Protein AF-A0A6C0E819-F1 (afdb_monomer_lite)

Organism: NCBI:txid1070528

Radius of gyration: 24.2 Å; chains: 1; bounding box: 64×30×82 Å

pLDDT: mean 73.9, std 19.63, range [30.3, 94.25]

Sequence (134 aa):
MNSNSVQNKKIIHLKNDYSVDVESEIPPALRANNPTTSIPEPPVNGGLFSGPPATGPWGAIPVYPTTTNMIHNNLRSANPPPGAVFHYPGGQNRMGNNYIPQPGIYWLNDGSINADGKYNIKMTDYNHEVGDKH

Secondary structure (DSSP, 8-state):
---------------SPEESSPP-SS-GGGB-SSTT-BPPPPPGGGGS--SSPP-STTSPPP----HHIIIIIGGGGG-PPTTGGG--TT-S--TTT-----TT-EE----SS--TTS----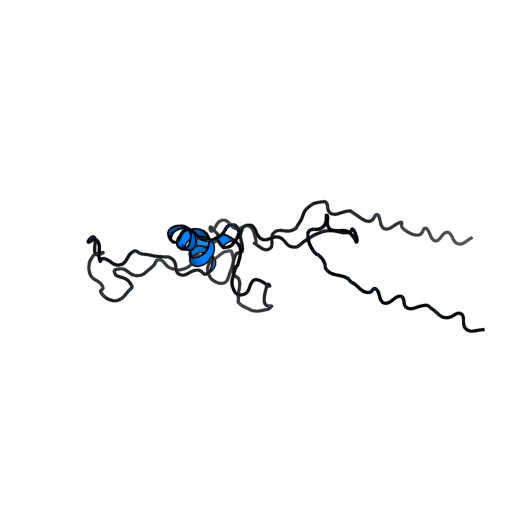------------

Foldseek 3Di:
DDDPPPPPPPPPQPPDFAFPFDDDPDDLQQDDLDRDDGDDWQQAQNPPDNDHHDPDPPTDDTGRPAQLCVLQPVVVVVVDPPPRSQDGVVPDPDPDSGDHGRPPDTHDRGPDPCPVPPDPDDDDDPPPPPDPDD

Structure (mmCIF, N/CA/C/O backbone):
data_AF-A0A6C0E819-F1
#
_entry.id   AF-A0A6C0E819-F1
#
loop_
_atom_site.group_PDB
_atom_site.id
_atom_site.type_symbol
_atom_site.label_atom_id
_atom_site.label_alt_id
_atom_site.label_comp_id
_atom_site.label_asym_id
_atom_site.label_entity_id
_atom_site.label_seq_id
_atom_site.pdbx_PDB_ins_code
_atom_site.Cartn_x
_atom_site.Cartn_y
_atom_site.Cartn_z
_atom_site.occupancy
_atom_site.B_iso_or_equiv
_atom_site.auth_seq_id
_atom_site.auth_comp_id
_atom_site.auth_asym_id
_atom_site.auth_atom_id
_atom_site.pdbx_PDB_model_num
ATOM 1 N N . MET A 1 1 ? 45.933 10.124 -42.168 1.00 35.09 1 MET A N 1
ATOM 2 C CA . MET A 1 1 ? 45.714 8.822 -41.501 1.00 35.09 1 MET A CA 1
ATOM 3 C C . MET A 1 1 ? 44.756 9.075 -40.353 1.00 35.09 1 MET A C 1
ATOM 5 O O . MET A 1 1 ? 45.143 9.725 -39.394 1.00 35.09 1 MET A O 1
ATOM 9 N N . ASN A 1 2 ? 43.483 8.731 -40.543 1.00 33.94 2 ASN A N 1
ATOM 10 C CA . ASN A 1 2 ? 42.390 9.100 -39.648 1.00 33.94 2 ASN A CA 1
ATOM 11 C C . ASN A 1 2 ? 41.929 7.839 -38.908 1.00 33.94 2 ASN A C 1
ATOM 13 O O . ASN A 1 2 ? 41.313 6.968 -39.517 1.00 33.94 2 ASN A O 1
ATOM 17 N N . SER A 1 3 ? 42.279 7.718 -37.630 1.00 34.94 3 SER A N 1
ATOM 18 C CA . SER A 1 3 ? 41.908 6.575 -36.793 1.00 34.94 3 SER A CA 1
ATOM 19 C C . SER A 1 3 ? 40.749 6.978 -35.886 1.00 34.94 3 SER A C 1
ATOM 21 O O . SER A 1 3 ? 40.935 7.223 -34.697 1.00 34.94 3 SER A O 1
ATOM 23 N N . ASN A 1 4 ? 39.543 7.065 -36.449 1.00 37.50 4 ASN A N 1
ATOM 24 C CA . ASN A 1 4 ? 38.322 7.156 -35.652 1.00 37.50 4 ASN A CA 1
ATOM 25 C C . ASN A 1 4 ? 38.077 5.789 -35.003 1.00 37.50 4 ASN A C 1
ATOM 27 O O . ASN A 1 4 ? 37.482 4.902 -35.614 1.00 37.50 4 ASN A O 1
ATOM 31 N N . SER A 1 5 ? 38.560 5.600 -33.770 1.00 34.97 5 SER A N 1
ATOM 32 C CA . SER A 1 5 ? 38.167 4.442 -32.971 1.00 34.97 5 SER A CA 1
ATOM 33 C C . SER A 1 5 ? 36.689 4.610 -32.632 1.00 34.97 5 SER A C 1
ATOM 35 O O . SER A 1 5 ? 36.325 5.428 -31.782 1.00 34.97 5 SER A O 1
ATOM 37 N N . VAL A 1 6 ? 35.831 3.860 -33.318 1.00 44.47 6 VAL A N 1
ATOM 38 C CA . VAL A 1 6 ? 34.449 3.649 -32.897 1.00 44.47 6 VAL A CA 1
ATOM 39 C C . VAL A 1 6 ? 34.533 3.063 -31.492 1.00 44.47 6 VAL A C 1
ATOM 41 O O . VAL A 1 6 ? 34.933 1.915 -31.306 1.00 44.47 6 VAL A O 1
ATOM 44 N N . GLN A 1 7 ? 34.253 3.895 -30.489 1.00 39.09 7 GLN A N 1
ATOM 45 C CA . GLN A 1 7 ? 34.079 3.455 -29.115 1.00 39.09 7 GLN A CA 1
ATO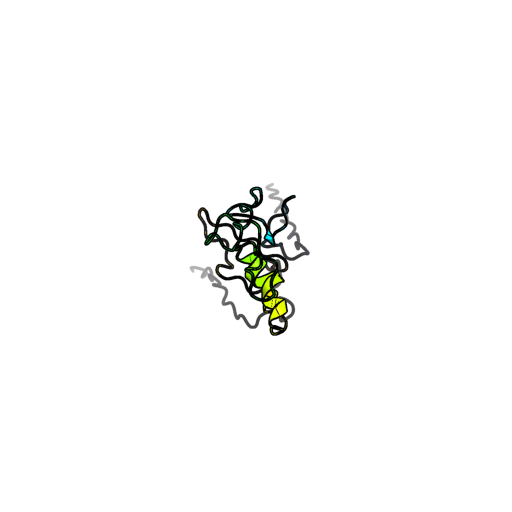M 46 C C . GLN A 1 7 ? 32.910 2.476 -29.145 1.00 39.09 7 GLN A C 1
ATOM 48 O O . GLN A 1 7 ? 31.754 2.892 -29.214 1.00 39.09 7 GLN A O 1
ATOM 53 N N . ASN A 1 8 ? 33.225 1.178 -29.179 1.00 38.16 8 ASN A N 1
ATOM 54 C CA . ASN A 1 8 ? 32.272 0.098 -28.986 1.00 38.16 8 ASN A CA 1
ATOM 55 C C . ASN A 1 8 ? 31.564 0.381 -27.667 1.00 38.16 8 ASN A C 1
ATOM 57 O O . ASN A 1 8 ? 32.095 0.106 -26.589 1.00 38.16 8 ASN A O 1
ATOM 61 N N . LYS A 1 9 ? 30.388 1.007 -27.754 1.00 35.44 9 LYS A N 1
ATOM 62 C CA . LYS A 1 9 ? 29.538 1.291 -26.611 1.00 35.44 9 LYS A CA 1
ATOM 63 C C . LYS A 1 9 ? 29.108 -0.074 -26.102 1.00 35.44 9 LYS A C 1
ATOM 65 O O . LYS A 1 9 ? 28.202 -0.689 -26.653 1.00 35.44 9 LYS A O 1
ATOM 70 N N . LYS A 1 10 ? 29.850 -0.595 -25.123 1.00 30.30 10 LYS A N 1
ATOM 71 C CA . LYS A 1 10 ? 29.572 -1.864 -24.460 1.00 30.30 10 LYS A CA 1
ATOM 72 C C . LYS A 1 10 ? 28.126 -1.792 -23.987 1.00 30.30 10 LYS A C 1
ATOM 74 O O . LYS A 1 10 ? 27.828 -1.043 -23.059 1.00 30.30 10 LYS A O 1
ATOM 79 N N . ILE A 1 11 ? 27.234 -2.510 -24.665 1.00 43.38 11 ILE A N 1
ATOM 80 C CA . ILE A 1 11 ? 25.848 -2.667 -24.236 1.00 43.38 11 ILE A CA 1
ATOM 81 C C . ILE A 1 11 ? 25.929 -3.394 -22.897 1.00 43.38 11 ILE A C 1
ATOM 83 O O . ILE A 1 11 ? 26.300 -4.566 -22.815 1.00 43.38 11 ILE A O 1
ATOM 87 N N . ILE A 1 12 ? 25.708 -2.643 -21.825 1.00 39.28 12 ILE A N 1
ATOM 88 C CA . ILE A 1 12 ? 25.646 -3.181 -20.477 1.00 39.28 12 ILE A CA 1
ATOM 89 C C . ILE A 1 12 ? 24.257 -3.803 -20.382 1.00 39.28 12 ILE A C 1
ATOM 91 O O . ILE A 1 12 ? 23.270 -3.082 -20.268 1.00 39.28 12 ILE A O 1
ATOM 95 N N . HIS A 1 13 ? 24.165 -5.127 -20.492 1.00 41.19 13 HIS A N 1
ATOM 96 C CA . HIS A 1 13 ? 22.944 -5.841 -20.129 1.00 41.19 13 HIS A CA 1
ATOM 97 C C . HIS A 1 13 ? 22.739 -5.634 -18.622 1.00 41.19 13 HIS A C 1
ATOM 99 O O . HIS A 1 13 ? 23.394 -6.281 -17.801 1.00 41.19 13 HIS A O 1
ATOM 105 N N . LEU A 1 14 ? 21.912 -4.653 -18.256 1.00 48.25 14 LEU A N 1
ATOM 106 C CA . LEU A 1 14 ? 21.531 -4.388 -16.874 1.00 48.25 14 LEU A CA 1
ATOM 107 C C . LEU A 1 14 ? 20.692 -5.585 -16.418 1.00 48.25 14 LEU A C 1
ATOM 109 O O . LEU A 1 14 ? 19.578 -5.773 -16.881 1.00 48.25 14 LEU A O 1
ATOM 113 N N . LYS A 1 15 ? 21.262 -6.457 -15.586 1.00 54.31 15 LYS A N 1
ATOM 114 C CA . LYS A 1 15 ? 20.757 -7.825 -15.393 1.00 54.31 15 LYS A CA 1
ATOM 115 C C . LYS A 1 15 ? 19.579 -7.965 -14.409 1.00 54.31 15 LYS A C 1
ATOM 117 O O . LYS A 1 15 ? 19.250 -9.091 -14.074 1.00 54.31 15 LYS A O 1
ATOM 122 N N . ASN A 1 16 ? 18.948 -6.884 -13.942 1.00 67.31 16 ASN A N 1
ATOM 123 C CA . ASN A 1 16 ? 17.857 -6.946 -12.953 1.00 67.31 16 ASN A CA 1
ATOM 124 C C . ASN A 1 16 ? 16.751 -5.920 -13.258 1.00 67.31 16 ASN A C 1
ATOM 126 O O . ASN A 1 16 ? 17.072 -4.783 -13.604 1.00 67.31 16 ASN A O 1
ATOM 130 N N . ASP A 1 17 ? 15.482 -6.301 -13.076 1.00 75.69 17 ASP A N 1
ATOM 131 C CA . ASP A 1 17 ? 14.330 -5.386 -13.095 1.00 75.69 17 ASP A CA 1
ATOM 132 C C . ASP A 1 17 ? 14.485 -4.300 -12.007 1.00 75.69 17 ASP A C 1
ATOM 134 O O . ASP A 1 17 ? 15.017 -4.562 -10.923 1.00 75.69 17 ASP A O 1
ATOM 138 N N . TYR A 1 18 ? 14.033 -3.072 -12.276 1.00 78.56 18 TYR A N 1
ATOM 139 C CA . TYR A 1 18 ? 14.149 -1.964 -11.317 1.00 78.56 18 TYR A CA 1
ATOM 140 C C . TYR A 1 18 ? 12.903 -1.883 -10.446 1.00 78.56 18 TYR A C 1
ATOM 142 O O . TYR A 1 18 ? 11.797 -1.856 -10.970 1.00 78.56 18 TYR A O 1
ATOM 150 N N . SER A 1 19 ? 13.046 -1.783 -9.125 1.00 80.31 19 SER A N 1
ATOM 151 C CA . SER A 1 19 ? 11.893 -1.515 -8.252 1.00 80.31 19 SER A CA 1
ATOM 152 C C . SER A 1 19 ? 11.200 -0.210 -8.661 1.00 80.31 19 SER A C 1
ATOM 154 O O . SER A 1 19 ? 11.866 0.794 -8.917 1.00 80.31 19 SER A O 1
ATOM 156 N N . VAL A 1 20 ? 9.865 -0.218 -8.718 1.00 79.38 20 VAL A N 1
ATOM 157 C CA . VAL A 1 20 ? 9.081 1.022 -8.878 1.00 79.38 20 VAL A CA 1
ATOM 158 C C . VAL A 1 20 ? 9.061 1.820 -7.572 1.00 79.38 20 VAL A C 1
ATOM 160 O O . VAL A 1 20 ? 8.963 3.046 -7.596 1.00 79.38 20 VAL A O 1
ATOM 163 N N . ASP A 1 21 ? 9.181 1.133 -6.434 1.00 83.19 21 ASP A N 1
ATOM 164 C CA . ASP A 1 21 ? 9.271 1.766 -5.123 1.00 83.19 21 ASP A CA 1
ATOM 165 C C . ASP A 1 21 ? 10.691 2.258 -4.812 1.00 83.19 21 ASP A C 1
ATOM 167 O O . ASP A 1 21 ? 11.682 1.609 -5.159 1.00 83.19 21 ASP A O 1
ATOM 171 N N . VAL A 1 22 ? 10.759 3.383 -4.103 1.00 84.31 22 VAL A N 1
ATOM 172 C CA . VAL A 1 22 ? 11.986 4.003 -3.598 1.00 84.31 22 VAL A CA 1
ATOM 173 C C . VAL A 1 22 ? 12.268 3.475 -2.194 1.00 84.31 22 VAL A C 1
ATOM 175 O O . VAL A 1 22 ? 11.379 3.437 -1.342 1.00 84.31 22 VAL A O 1
ATOM 178 N N . GLU A 1 23 ? 13.512 3.083 -1.935 1.00 84.38 23 GLU A N 1
ATOM 179 C CA . GLU A 1 23 ? 13.932 2.640 -0.607 1.00 84.38 23 GLU A CA 1
ATOM 180 C C . GLU A 1 23 ? 13.931 3.811 0.391 1.00 84.38 23 GLU A C 1
ATOM 182 O O . GLU A 1 23 ? 14.365 4.919 0.079 1.00 84.38 23 GLU A O 1
ATOM 187 N N . SER A 1 24 ? 13.389 3.578 1.587 1.00 88.69 24 SER A N 1
ATOM 188 C CA . SER A 1 24 ? 1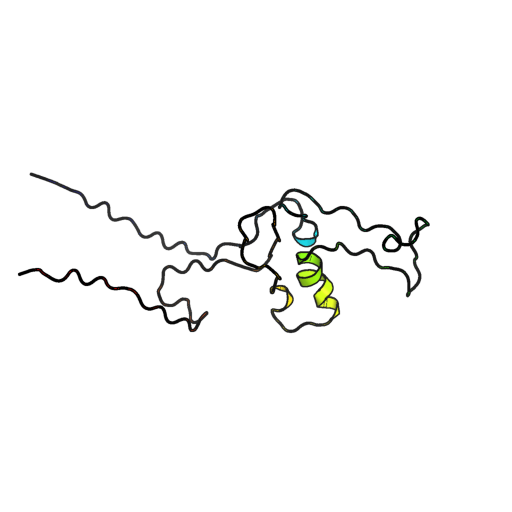3.260 4.577 2.650 1.00 88.69 24 SER A CA 1
ATOM 189 C C . SER A 1 24 ? 13.122 3.888 4.004 1.00 88.69 24 SER A C 1
ATOM 191 O O . SER A 1 24 ? 12.585 2.781 4.083 1.00 88.69 24 SER A O 1
ATOM 193 N N . GLU A 1 25 ? 13.553 4.575 5.063 1.00 93.00 25 GLU A N 1
ATOM 194 C CA . GLU A 1 25 ? 13.430 4.145 6.461 1.00 93.00 25 GLU A CA 1
ATOM 195 C C . GLU A 1 25 ? 11.968 3.981 6.905 1.00 93.00 25 GLU A C 1
ATOM 197 O O . GLU A 1 25 ? 11.665 3.181 7.789 1.00 93.00 25 GLU A O 1
ATOM 202 N N . ILE A 1 26 ? 11.042 4.712 6.275 1.00 91.50 26 ILE A N 1
ATOM 203 C CA . ILE A 1 26 ? 9.612 4.593 6.567 1.00 91.50 26 ILE A CA 1
ATOM 204 C C . ILE A 1 26 ? 9.052 3.392 5.800 1.00 91.50 26 ILE A C 1
ATOM 206 O O . ILE A 1 26 ? 9.245 3.315 4.585 1.00 91.50 26 ILE A O 1
ATOM 210 N N . PRO A 1 27 ? 8.316 2.467 6.439 1.00 93.25 27 PRO A N 1
ATOM 211 C CA . PRO A 1 27 ? 7.695 1.345 5.741 1.00 93.25 27 PRO A CA 1
ATOM 212 C C . PRO A 1 27 ? 6.701 1.798 4.655 1.00 93.25 27 PRO A C 1
ATOM 214 O O . PRO A 1 27 ? 5.928 2.724 4.904 1.00 93.25 27 PRO A O 1
ATOM 217 N N . PRO A 1 28 ? 6.611 1.110 3.497 1.00 91.19 28 PRO A N 1
ATOM 218 C CA . PRO A 1 28 ? 5.679 1.442 2.411 1.00 91.19 28 PRO A CA 1
ATOM 219 C C . PRO A 1 28 ? 4.228 1.691 2.850 1.00 91.19 28 PRO A C 1
ATOM 221 O O . PRO A 1 28 ? 3.577 2.614 2.375 1.00 91.19 28 PRO A O 1
ATOM 224 N N . ALA A 1 29 ? 3.717 0.902 3.797 1.00 93.31 29 ALA A N 1
ATOM 225 C CA . ALA A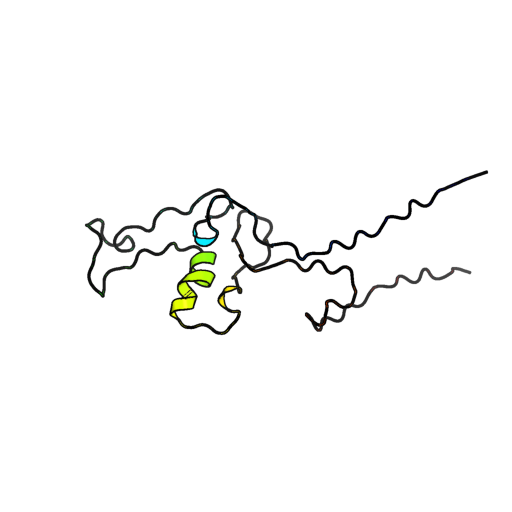 1 29 ? 2.347 1.023 4.297 1.00 93.31 29 ALA A CA 1
ATOM 226 C C . ALA A 1 29 ? 2.079 2.313 5.100 1.00 93.31 29 ALA A C 1
ATOM 228 O O . ALA A 1 29 ? 0.919 2.667 5.302 1.00 93.31 29 ALA A O 1
ATOM 229 N N . LEU A 1 30 ? 3.124 3.009 5.549 1.00 94.25 30 LEU A N 1
ATOM 230 C CA . LEU A 1 30 ? 3.026 4.203 6.390 1.00 94.25 30 LEU A CA 1
ATOM 231 C C . LEU A 1 30 ? 3.429 5.485 5.659 1.00 94.25 30 LEU A C 1
ATOM 233 O O . LEU A 1 30 ? 3.272 6.561 6.219 1.00 94.25 30 LEU A O 1
ATOM 237 N N . ARG A 1 31 ? 3.940 5.414 4.426 1.00 91.75 31 ARG A N 1
ATOM 238 C CA . ARG A 1 31 ? 4.385 6.608 3.691 1.00 91.75 31 ARG A CA 1
ATOM 239 C C . ARG A 1 31 ? 3.190 7.447 3.233 1.00 91.75 31 ARG A C 1
ATOM 241 O O . ARG A 1 31 ? 2.174 6.917 2.786 1.00 91.75 31 ARG A O 1
ATOM 248 N N . ALA A 1 32 ? 3.337 8.763 3.345 1.00 88.62 32 ALA A N 1
ATOM 249 C CA . ALA A 1 32 ? 2.392 9.749 2.842 1.00 88.62 32 ALA A CA 1
ATOM 250 C C . ALA A 1 32 ? 2.600 9.967 1.326 1.00 88.62 32 ALA A C 1
ATOM 252 O O . ALA A 1 32 ? 2.896 9.040 0.578 1.00 88.62 32 ALA A O 1
ATOM 253 N N . ASN A 1 33 ? 2.482 11.209 0.857 1.00 86.25 33 ASN A N 1
ATOM 254 C CA . ASN A 1 33 ? 2.681 11.589 -0.545 1.00 86.25 33 ASN A CA 1
ATOM 255 C C . ASN A 1 33 ? 4.161 11.692 -0.968 1.00 86.25 33 ASN A C 1
ATOM 257 O O . ASN A 1 33 ? 4.455 12.308 -1.992 1.00 86.25 33 ASN A O 1
ATOM 261 N N . ASN A 1 34 ? 5.092 11.164 -0.173 1.00 87.06 34 ASN A N 1
ATOM 262 C CA . ASN A 1 34 ? 6.525 11.126 -0.454 1.00 87.06 34 ASN A CA 1
ATOM 263 C C . ASN A 1 34 ? 7.191 10.001 0.370 1.00 87.06 34 ASN A C 1
ATOM 265 O O . ASN A 1 34 ? 6.610 9.552 1.363 1.00 87.06 34 ASN A O 1
ATOM 269 N N . PRO A 1 35 ? 8.393 9.530 -0.012 1.00 87.94 35 PRO A N 1
ATOM 270 C CA . PRO A 1 35 ? 9.015 8.379 0.636 1.00 87.94 35 PRO A CA 1
ATOM 271 C C . PRO A 1 35 ? 9.499 8.644 2.064 1.00 87.94 35 PRO A C 1
ATOM 273 O O . PRO A 1 35 ? 9.685 7.693 2.816 1.00 87.94 35 PRO A O 1
ATOM 276 N N . THR A 1 36 ? 9.709 9.902 2.452 1.00 91.50 36 THR A N 1
ATOM 277 C CA . THR A 1 36 ? 10.381 10.282 3.706 1.00 91.50 36 THR A CA 1
ATOM 278 C C . THR A 1 36 ? 9.438 10.832 4.771 1.00 91.50 36 THR A C 1
ATOM 280 O O . THR A 1 36 ? 9.884 11.187 5.857 1.00 91.50 36 THR A O 1
ATOM 283 N N . THR A 1 37 ? 8.134 10.894 4.494 1.00 91.88 37 THR A N 1
ATOM 284 C CA . THR A 1 37 ? 7.121 11.391 5.432 1.00 91.88 37 THR A CA 1
ATOM 285 C C . THR A 1 37 ? 6.130 10.286 5.759 1.00 91.88 37 THR A C 1
ATOM 287 O O . THR A 1 37 ? 5.552 9.682 4.855 1.00 91.88 37 THR A O 1
ATOM 290 N N . SER A 1 38 ? 5.908 10.039 7.050 1.00 93.94 38 SER A N 1
ATOM 291 C CA . SER A 1 38 ? 4.861 9.124 7.510 1.00 93.94 38 SER A CA 1
ATOM 292 C C . SER A 1 38 ? 3.499 9.807 7.434 1.00 93.94 38 SER A C 1
ATOM 294 O O . SER A 1 38 ? 3.375 11.003 7.702 1.00 93.94 38 SER A O 1
ATOM 296 N N . ILE A 1 39 ? 2.459 9.047 7.111 1.00 93.31 39 ILE A N 1
ATOM 297 C CA . ILE A 1 39 ? 1.079 9.475 7.304 1.00 93.31 39 ILE A CA 1
ATOM 298 C C . ILE A 1 39 ? 0.814 9.663 8.813 1.00 93.31 39 ILE A C 1
ATOM 300 O O . ILE A 1 39 ? 1.414 8.943 9.623 1.00 93.31 39 ILE A O 1
ATOM 304 N N . PRO A 1 40 ? -0.061 10.604 9.214 1.00 92.50 40 PRO A N 1
ATOM 305 C CA . PRO A 1 40 ? -0.477 10.735 10.605 1.00 92.50 40 PRO A CA 1
ATOM 306 C C . PRO A 1 40 ? -1.129 9.459 11.146 1.00 92.50 40 PRO A C 1
ATOM 308 O O . PRO A 1 40 ? -1.687 8.654 10.394 1.00 92.50 40 PRO A O 1
ATOM 311 N N . GLU A 1 41 ? -1.093 9.300 12.467 1.00 91.62 41 GLU A N 1
ATOM 312 C CA . GLU A 1 41 ? -1.801 8.213 13.136 1.00 91.62 41 GLU A CA 1
ATOM 313 C C . GLU A 1 41 ? -3.321 8.307 12.913 1.00 91.62 41 GLU A C 1
ATOM 315 O O . GLU A 1 41 ? -3.872 9.413 12.861 1.00 91.62 41 GLU A O 1
ATOM 320 N N . PRO A 1 42 ? -4.025 7.166 12.779 1.00 90.50 42 PRO A N 1
ATOM 321 C CA . PRO A 1 42 ? -5.472 7.164 12.644 1.00 90.50 42 PRO A CA 1
ATOM 322 C C . PRO A 1 42 ? -6.131 7.779 13.887 1.00 90.50 42 PRO A C 1
ATOM 324 O O . PRO A 1 42 ? -5.713 7.488 15.010 1.00 90.50 42 PRO A O 1
ATOM 327 N N . PRO A 1 43 ? -7.188 8.589 13.722 1.00 89.25 43 PRO A N 1
ATOM 328 C CA . PRO A 1 43 ? -7.880 9.180 14.856 1.00 89.25 43 PRO A CA 1
ATOM 329 C C . PRO A 1 43 ? -8.573 8.108 15.707 1.00 89.25 43 PRO A C 1
ATOM 331 O O . PRO A 1 43 ? -9.083 7.105 15.195 1.00 89.25 43 PRO A O 1
ATOM 334 N N . VAL A 1 44 ? -8.653 8.360 17.016 1.00 89.12 44 VAL A N 1
ATOM 335 C CA . VAL A 1 44 ? -9.407 7.509 17.948 1.00 89.12 44 VAL A CA 1
ATOM 336 C C . VAL A 1 44 ? -10.861 7.376 17.497 1.00 89.12 44 VAL A C 1
ATOM 338 O O . VAL A 1 44 ? -11.459 8.332 17.003 1.00 89.12 44 VAL A O 1
ATOM 341 N N . ASN A 1 45 ? -11.433 6.178 17.641 1.00 88.06 45 ASN A N 1
ATOM 342 C CA . ASN A 1 45 ? -12.826 5.887 17.282 1.00 88.06 45 ASN A CA 1
ATOM 343 C C . ASN A 1 45 ? -13.212 6.334 15.854 1.00 88.06 45 ASN A C 1
ATOM 345 O O . ASN A 1 45 ? -14.328 6.800 15.623 1.00 88.06 45 ASN A O 1
ATOM 349 N N . GLY A 1 46 ? -12.273 6.258 14.901 1.00 84.88 46 GLY A N 1
ATOM 350 C CA . GLY A 1 46 ? -12.495 6.693 13.517 1.00 84.88 46 GLY A CA 1
ATOM 351 C C . GLY A 1 46 ? -12.735 8.200 13.363 1.00 84.88 46 GLY A C 1
ATOM 352 O O . GLY A 1 46 ? -13.247 8.632 12.336 1.00 84.88 46 GLY A O 1
ATOM 353 N N . GLY A 1 47 ? -12.399 8.999 14.381 1.00 87.19 47 GLY A N 1
ATOM 354 C CA . GLY A 1 47 ? -12.608 10.446 14.410 1.00 87.19 47 GLY A CA 1
ATOM 355 C C . GLY A 1 47 ? -14.018 10.887 14.803 1.00 87.19 47 GLY A C 1
ATOM 356 O O . GLY A 1 47 ? -14.265 12.088 14.863 1.00 87.19 47 GLY A O 1
ATOM 357 N N . LEU A 1 48 ? -14.937 9.959 15.097 1.00 85.69 48 LEU A N 1
ATOM 358 C CA . LEU A 1 48 ? -16.318 10.301 15.458 1.00 85.69 48 LEU A CA 1
ATOM 359 C C . LEU A 1 48 ? -16.453 10.765 16.917 1.00 85.69 48 LEU A C 1
ATOM 361 O O . LEU A 1 48 ? -17.272 11.628 17.224 1.00 85.69 48 LEU A O 1
ATOM 365 N N . PHE A 1 49 ? -15.641 10.203 17.815 1.00 84.50 49 PHE A N 1
ATOM 366 C CA . PHE A 1 49 ? -15.668 10.499 19.247 1.00 84.50 49 PHE A CA 1
ATOM 367 C C . PHE A 1 49 ? -14.251 10.662 19.796 1.00 84.50 49 PHE A C 1
ATOM 369 O O . PHE A 1 49 ? -13.387 9.831 19.531 1.00 84.50 49 PHE A O 1
ATOM 376 N N . SER A 1 50 ? -14.031 11.680 20.628 1.00 85.81 50 SER A N 1
ATOM 377 C CA . SER A 1 50 ? -12.734 11.990 21.254 1.00 85.81 50 SER A CA 1
ATOM 378 C C . SER A 1 50 ? -12.465 11.248 22.572 1.00 85.81 50 SER A C 1
ATOM 380 O O . SER A 1 50 ? -11.452 11.498 23.223 1.00 85.81 50 SER A O 1
ATOM 382 N N . GLY A 1 51 ? -13.373 10.361 22.993 1.00 87.56 51 GLY A N 1
ATOM 383 C CA . GLY A 1 51 ? -13.199 9.540 24.192 1.00 87.56 51 GLY A CA 1
ATOM 384 C C . GLY A 1 51 ? -12.127 8.453 24.030 1.00 87.56 51 GLY A C 1
ATOM 385 O O . GLY A 1 51 ? -11.550 8.303 22.949 1.00 87.56 51 GLY A O 1
ATOM 386 N N . PRO A 1 52 ? -11.876 7.656 25.086 1.00 89.06 52 PRO A N 1
ATOM 387 C CA . PRO A 1 52 ? -10.968 6.516 25.009 1.00 89.06 52 PRO A CA 1
ATOM 388 C C . PRO A 1 52 ? -11.306 5.572 23.838 1.00 89.06 52 PRO A C 1
ATOM 390 O O . PRO A 1 52 ? -12.474 5.495 23.436 1.00 89.06 52 PRO A O 1
ATOM 393 N N . PRO A 1 53 ? -10.318 4.840 23.288 1.00 88.75 53 PRO A N 1
ATOM 394 C CA . PRO A 1 53 ? -10.560 3.879 22.217 1.00 88.75 53 PRO A CA 1
ATOM 395 C C . PRO A 1 53 ? -11.604 2.828 22.611 1.00 88.75 53 PRO A C 1
ATOM 397 O O . PRO A 1 53 ? -11.499 2.194 23.662 1.00 88.75 53 PRO A O 1
ATOM 400 N N . ALA A 1 54 ? -12.604 2.625 21.756 1.00 88.69 54 ALA A N 1
ATOM 401 C CA . ALA A 1 54 ? -13.585 1.566 21.924 1.00 88.69 54 ALA A CA 1
ATOM 402 C C . ALA A 1 54 ? -12.922 0.190 21.745 1.00 88.69 54 ALA A C 1
ATOM 404 O O . ALA A 1 54 ? -12.268 -0.065 20.738 1.00 88.69 54 ALA A O 1
ATOM 405 N N . THR A 1 55 ? -13.121 -0.713 22.708 1.00 89.81 55 THR A N 1
ATOM 406 C CA . THR A 1 55 ? -12.512 -2.059 22.721 1.00 89.81 55 THR A CA 1
ATOM 407 C C . THR A 1 55 ? -13.494 -3.188 22.398 1.00 89.81 55 THR A C 1
ATOM 409 O O . THR A 1 55 ? -13.110 -4.355 22.364 1.00 89.81 55 THR A O 1
ATOM 412 N N . GLY A 1 56 ? -14.772 -2.866 22.183 1.00 88.44 56 GLY A N 1
ATOM 413 C CA . GLY A 1 56 ? -15.797 -3.855 21.850 1.00 88.44 56 GLY A CA 1
ATOM 414 C C . GLY A 1 56 ? -15.644 -4.424 20.431 1.00 88.44 56 GLY A C 1
ATOM 415 O O . GLY A 1 56 ? -14.989 -3.810 19.591 1.00 88.44 56 GLY A O 1
ATOM 416 N N . PRO A 1 57 ? -16.313 -5.549 20.115 1.00 89.25 57 PRO A N 1
ATOM 417 C CA . PRO A 1 57 ? -16.248 -6.183 18.790 1.00 89.25 57 PRO A CA 1
ATOM 418 C C . PRO A 1 57 ? -16.787 -5.299 17.653 1.00 89.25 57 PRO A C 1
ATOM 420 O O . PRO A 1 57 ? -16.467 -5.524 16.492 1.00 89.25 57 PRO A O 1
ATOM 423 N N . TRP A 1 58 ? -17.590 -4.288 17.992 1.00 86.69 58 TRP A N 1
ATOM 424 C CA . TRP A 1 58 ? -18.136 -3.288 17.069 1.00 86.69 58 TRP A CA 1
ATOM 425 C C . TRP A 1 58 ? -17.374 -1.955 17.114 1.00 86.69 58 TRP A C 1
ATOM 427 O O . TRP A 1 58 ? -17.816 -0.968 16.530 1.00 86.69 58 TRP A O 1
ATOM 437 N N . GLY A 1 59 ? -16.265 -1.901 17.858 1.00 86.31 59 GLY A N 1
ATOM 438 C CA . GLY A 1 59 ? -15.388 -0.741 17.923 1.00 86.31 59 GLY A CA 1
ATOM 439 C C . GLY A 1 59 ? -14.658 -0.519 16.600 1.00 86.31 59 GLY A C 1
ATOM 440 O O . GLY A 1 59 ? -14.364 -1.460 15.863 1.00 86.31 59 GLY A O 1
ATOM 441 N N . ALA A 1 60 ? -14.356 0.742 16.295 1.00 87.56 60 ALA A N 1
ATOM 442 C CA . ALA A 1 60 ? -13.567 1.074 15.119 1.00 87.56 60 ALA A CA 1
ATOM 443 C C . ALA A 1 60 ? -12.126 0.567 15.287 1.00 87.56 60 ALA A C 1
ATOM 445 O O . ALA A 1 60 ? -11.457 0.890 16.268 1.00 87.56 60 ALA A O 1
ATOM 446 N N . ILE A 1 61 ? -11.640 -0.187 14.303 1.00 87.75 61 ILE A N 1
ATOM 447 C CA . ILE A 1 61 ? -10.245 -0.631 14.248 1.00 87.75 61 ILE A CA 1
ATOM 448 C C . ILE A 1 61 ? -9.414 0.493 13.610 1.00 87.75 61 ILE A C 1
ATOM 450 O O . ILE A 1 61 ? -9.761 0.944 12.514 1.00 87.75 61 ILE A O 1
ATOM 454 N N . PRO A 1 62 ? -8.326 0.961 14.248 1.00 88.38 62 PRO A N 1
ATOM 455 C CA . PRO A 1 62 ? -7.463 1.976 13.659 1.00 88.38 62 PRO A CA 1
ATOM 456 C C . PRO A 1 62 ? -6.729 1.402 12.444 1.00 88.38 62 PRO A C 1
ATOM 458 O O . PRO A 1 62 ? -6.063 0.371 12.526 1.00 88.38 62 PRO A O 1
ATOM 461 N N . VAL A 1 63 ? -6.845 2.082 11.305 1.00 90.06 63 VAL A N 1
ATOM 462 C CA . VAL A 1 63 ? -6.226 1.676 10.040 1.00 90.06 63 VAL A CA 1
ATOM 463 C C . VAL A 1 63 ? -5.559 2.882 9.399 1.00 90.06 63 VAL A C 1
ATOM 465 O O . VAL A 1 63 ? -6.193 3.920 9.226 1.00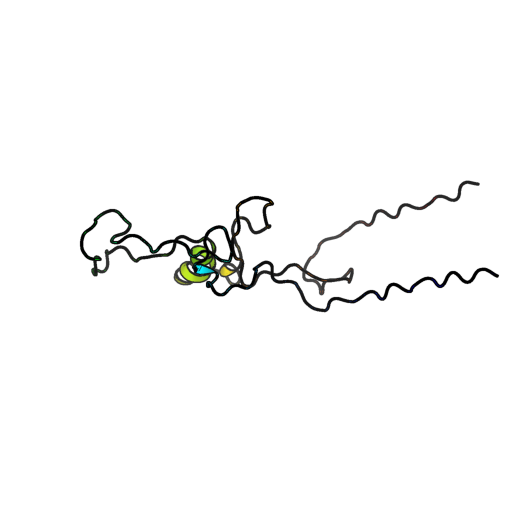 90.06 63 VAL A O 1
ATOM 468 N N . TYR A 1 64 ? -4.298 2.731 8.992 1.00 93.00 64 TYR A N 1
ATOM 469 C CA . TYR A 1 64 ? -3.614 3.724 8.167 1.00 93.00 64 TYR A CA 1
ATOM 470 C C . TYR A 1 64 ? -4.221 3.736 6.755 1.00 93.00 64 TYR A C 1
ATOM 472 O O . TYR A 1 64 ? -4.144 2.713 6.062 1.00 93.00 64 TYR A O 1
ATOM 480 N N . PRO A 1 65 ? -4.811 4.857 6.300 1.00 89.62 65 PRO A N 1
ATOM 481 C CA . PRO A 1 65 ? -5.562 4.914 5.047 1.00 89.62 65 PRO A CA 1
ATOM 482 C C . PRO A 1 65 ? -4.652 5.161 3.831 1.00 89.62 65 PRO A C 1
ATOM 484 O O . PRO A 1 65 ? -4.987 5.940 2.943 1.00 89.62 65 PRO A O 1
ATOM 487 N N . THR A 1 66 ? -3.478 4.527 3.779 1.00 91.19 66 THR A N 1
ATOM 488 C CA . THR A 1 66 ? -2.605 4.599 2.599 1.00 91.19 66 THR A CA 1
ATOM 489 C C . THR A 1 66 ? -3.060 3.581 1.555 1.00 91.19 66 THR A C 1
ATOM 491 O O . THR A 1 66 ? -3.476 2.469 1.895 1.00 91.19 66 THR A O 1
ATOM 494 N N . THR A 1 67 ? -2.940 3.922 0.269 1.00 90.50 67 THR A N 1
ATOM 495 C CA . THR A 1 67 ? -3.217 2.989 -0.840 1.00 90.50 67 THR A CA 1
ATOM 496 C C . THR A 1 67 ? -2.476 1.669 -0.642 1.00 90.50 67 THR A C 1
ATOM 498 O O . THR A 1 67 ? -3.045 0.589 -0.784 1.00 90.50 67 THR A O 1
ATOM 501 N N . THR A 1 68 ? -1.208 1.758 -0.255 1.00 91.69 68 THR A N 1
ATOM 502 C CA . THR A 1 68 ? -0.332 0.605 -0.073 1.00 91.69 68 THR A CA 1
ATOM 503 C C . THR A 1 68 ? -0.779 -0.273 1.081 1.00 91.69 68 THR A C 1
ATOM 505 O O . THR A 1 68 ? -0.819 -1.487 0.917 1.00 91.69 68 THR A O 1
ATOM 508 N N . ASN A 1 69 ? -1.183 0.300 2.218 1.00 93.62 69 ASN A N 1
ATOM 509 C CA . ASN A 1 69 ? -1.705 -0.489 3.329 1.00 93.62 69 ASN A CA 1
ATOM 510 C C . ASN A 1 69 ? -3.041 -1.160 2.969 1.00 93.62 69 ASN A C 1
ATOM 512 O O . ASN A 1 69 ? -3.232 -2.346 3.239 1.00 93.62 69 ASN A O 1
ATOM 516 N N . MET A 1 70 ? -3.936 -0.430 2.297 1.00 93.25 70 MET A N 1
ATOM 517 C CA . MET A 1 70 ? -5.247 -0.949 1.899 1.00 93.25 70 MET A CA 1
ATOM 518 C C . MET A 1 70 ? -5.135 -2.127 0.918 1.00 93.25 70 MET A C 1
ATOM 520 O O . MET A 1 70 ? -5.825 -3.131 1.086 1.00 93.25 70 MET A O 1
ATOM 524 N N . ILE A 1 71 ? -4.235 -2.043 -0.066 1.00 93.31 71 ILE A N 1
ATOM 525 C CA . ILE A 1 71 ? -4.036 -3.095 -1.075 1.00 93.31 71 ILE A CA 1
ATOM 526 C C . ILE A 1 71 ? -3.143 -4.227 -0.564 1.00 93.31 71 ILE A C 1
ATOM 528 O O . ILE A 1 71 ? -3.463 -5.400 -0.738 1.00 93.31 71 ILE A O 1
ATOM 532 N N . HIS A 1 72 ? -2.008 -3.903 0.051 1.00 92.00 72 HIS A N 1
ATOM 533 C CA . HIS A 1 72 ? -0.983 -4.903 0.339 1.00 92.00 72 HIS A CA 1
ATOM 534 C C . HIS A 1 72 ? -1.250 -5.674 1.637 1.00 92.00 72 HIS A C 1
ATOM 536 O O . HIS A 1 72 ? -0.974 -6.875 1.703 1.00 92.00 72 HIS A O 1
ATOM 542 N N . ASN A 1 73 ? -1.806 -5.004 2.654 1.00 92.06 73 ASN A N 1
ATOM 543 C CA . ASN A 1 73 ? -2.040 -5.585 3.976 1.00 92.06 73 ASN A CA 1
ATOM 544 C C . ASN A 1 73 ? -3.521 -5.900 4.200 1.00 92.06 73 ASN A C 1
ATOM 546 O O . ASN A 1 73 ? -3.868 -7.054 4.442 1.00 92.06 73 ASN A O 1
ATOM 550 N N . ASN A 1 74 ? -4.405 -4.906 4.078 1.00 91.88 74 ASN A N 1
ATOM 551 C CA . ASN A 1 74 ? -5.809 -5.073 4.463 1.00 91.88 74 ASN A CA 1
ATOM 552 C C . ASN A 1 74 ? -6.560 -6.019 3.532 1.00 91.88 74 ASN A C 1
ATOM 554 O O . ASN A 1 74 ? -7.357 -6.830 4.003 1.00 91.88 74 ASN A O 1
ATOM 558 N N . LEU A 1 75 ? -6.273 -5.978 2.228 1.00 92.25 75 LEU A N 1
ATOM 559 C CA . LEU A 1 75 ? -6.925 -6.848 1.253 1.00 92.25 75 LEU A CA 1
ATOM 560 C C . LEU A 1 75 ? -6.714 -8.339 1.561 1.00 92.25 75 LEU A C 1
ATOM 562 O O . LEU A 1 75 ? -7.581 -9.142 1.237 1.00 92.25 75 LEU A O 1
ATOM 566 N N . ARG A 1 76 ? -5.625 -8.716 2.255 1.00 91.25 76 ARG A N 1
ATOM 567 C CA . ARG A 1 76 ? -5.365 -10.107 2.679 1.00 91.25 76 ARG A CA 1
ATOM 568 C C . ARG A 1 76 ? -6.454 -10.662 3.593 1.00 91.25 76 ARG A C 1
ATOM 570 O O . ARG A 1 76 ? -6.720 -11.858 3.543 1.00 91.25 76 ARG A O 1
ATOM 577 N N . SER A 1 77 ? -7.112 -9.806 4.378 1.00 90.31 77 SER A N 1
ATOM 578 C CA . SER A 1 77 ? -8.226 -10.218 5.243 1.00 90.31 77 SER A CA 1
ATOM 579 C C . SER A 1 77 ? -9.444 -10.716 4.455 1.00 90.31 77 SER A C 1
ATOM 581 O O . SER A 1 77 ? -10.235 -11.490 4.984 1.00 90.31 77 SER A O 1
ATOM 583 N N . ALA A 1 78 ? -9.562 -10.330 3.179 1.00 90.88 78 ALA A N 1
ATOM 584 C CA . ALA A 1 78 ? -10.630 -10.751 2.279 1.00 90.88 78 ALA A CA 1
ATOM 585 C C . ALA A 1 78 ? -10.281 -11.999 1.442 1.00 90.88 78 ALA A C 1
ATOM 587 O O . ALA A 1 78 ? -11.058 -12.358 0.562 1.00 90.88 78 ALA A O 1
ATOM 588 N N . ASN A 1 79 ? -9.134 -12.652 1.686 1.00 93.38 79 ASN A N 1
ATOM 589 C CA . ASN A 1 79 ? -8.638 -13.794 0.902 1.00 93.38 79 ASN A CA 1
ATOM 590 C C . ASN A 1 79 ? -8.625 -13.521 -0.623 1.00 93.38 79 ASN A C 1
ATOM 592 O O . ASN A 1 79 ? -9.370 -14.147 -1.384 1.00 93.38 79 ASN A O 1
ATOM 596 N N . PRO A 1 80 ? -7.827 -12.544 -1.087 1.00 92.69 80 PRO A N 1
ATOM 597 C CA . PRO A 1 80 ? -7.896 -12.081 -2.460 1.00 92.69 80 PRO A CA 1
ATOM 598 C C . PRO A 1 80 ? -7.228 -13.076 -3.421 1.00 92.69 80 PRO A C 1
ATOM 600 O O . PRO A 1 80 ? -6.372 -13.863 -3.003 1.00 92.69 80 PRO A O 1
ATOM 603 N N . PRO A 1 81 ? -7.548 -13.015 -4.726 1.00 92.38 81 PRO A N 1
ATOM 604 C CA . PRO A 1 81 ? -6.857 -13.811 -5.730 1.00 92.38 81 PRO A CA 1
ATOM 605 C C . PRO A 1 81 ? -5.332 -13.605 -5.684 1.00 92.38 81 PRO A C 1
ATOM 607 O O . PRO A 1 81 ? -4.869 -12.497 -5.374 1.00 92.38 81 PRO A O 1
ATOM 610 N N . PRO A 1 82 ? -4.533 -14.628 -6.041 1.00 88.56 82 PRO A N 1
ATOM 611 C CA . PRO A 1 82 ? -3.086 -14.490 -6.142 1.00 88.56 82 PRO A CA 1
ATOM 612 C C . PRO A 1 82 ? -2.692 -13.289 -7.009 1.00 88.56 82 PRO A C 1
ATOM 614 O O . PRO A 1 82 ? -3.247 -13.072 -8.083 1.00 88.56 82 PRO A O 1
ATOM 617 N N . GLY A 1 83 ? -1.739 -12.488 -6.532 1.00 84.25 83 GLY A N 1
ATOM 618 C CA . GLY A 1 83 ? -1.246 -11.310 -7.252 1.00 84.25 83 GLY A CA 1
ATOM 619 C C . GLY A 1 83 ? -2.035 -10.013 -7.024 1.00 84.25 83 GLY A C 1
ATOM 620 O O . GLY A 1 83 ? -1.493 -8.935 -7.255 1.00 84.25 83 GLY A O 1
ATOM 621 N N . ALA A 1 84 ? -3.268 -10.072 -6.503 1.00 87.88 84 ALA A N 1
ATOM 622 C CA . ALA A 1 84 ? -4.101 -8.879 -6.302 1.00 87.88 84 ALA A CA 1
ATOM 623 C C . ALA A 1 84 ? -3.480 -7.851 -5.334 1.00 87.88 84 ALA A C 1
ATOM 625 O O . ALA A 1 84 ? -3.656 -6.649 -5.510 1.00 87.88 84 ALA A O 1
ATOM 626 N N . VAL A 1 85 ? -2.686 -8.310 -4.359 1.00 91.81 85 VAL A N 1
ATOM 627 C CA . VAL A 1 85 ? -1.972 -7.461 -3.381 1.00 91.81 85 VAL A CA 1
ATOM 628 C C . VAL A 1 85 ? -0.825 -6.634 -3.979 1.00 91.81 85 VAL A C 1
ATOM 630 O O . VAL A 1 85 ? -0.200 -5.849 -3.264 1.00 91.81 85 VAL A O 1
ATOM 633 N N . PHE A 1 86 ? -0.540 -6.815 -5.270 1.00 89.06 86 PHE A N 1
ATOM 634 C CA . PHE A 1 86 ? 0.450 -6.046 -6.022 1.00 89.06 86 PHE A CA 1
ATOM 635 C C . PHE A 1 86 ? -0.205 -5.126 -7.067 1.00 89.06 86 PHE A C 1
ATOM 637 O O . PHE A 1 86 ? 0.484 -4.420 -7.797 1.00 89.06 86 PHE A O 1
ATOM 644 N N . HIS A 1 87 ? -1.538 -5.086 -7.148 1.00 88.19 87 HIS A N 1
ATOM 645 C CA . HIS A 1 87 ? -2.235 -4.210 -8.084 1.00 88.19 87 HIS A CA 1
ATOM 646 C C . HIS A 1 87 ? -2.610 -2.888 -7.406 1.00 88.19 87 HIS A C 1
ATOM 648 O O . HIS A 1 87 ? -3.614 -2.787 -6.704 1.00 88.19 87 HIS A O 1
ATOM 654 N N . TYR A 1 88 ? -1.796 -1.856 -7.627 1.00 87.31 88 TYR A N 1
ATOM 655 C CA . TYR A 1 88 ? -1.987 -0.545 -7.009 1.00 87.31 88 TYR A CA 1
ATOM 656 C C . TYR A 1 88 ? -2.730 0.428 -7.941 1.00 87.31 88 TYR A C 1
ATOM 658 O O . TYR A 1 88 ? -2.330 0.592 -9.100 1.00 87.31 88 TYR A O 1
ATOM 666 N N . PRO A 1 89 ? -3.780 1.124 -7.462 1.00 80.69 89 PRO A N 1
ATOM 667 C CA . PRO A 1 89 ? -4.423 2.182 -8.229 1.00 80.69 89 PRO A CA 1
ATOM 668 C C . PRO A 1 89 ? -3.455 3.357 -8.408 1.00 80.69 89 PRO A C 1
ATOM 670 O O . PRO A 1 89 ? -2.866 3.849 -7.448 1.00 80.69 89 PRO A O 1
ATOM 673 N N . GLY A 1 90 ? -3.293 3.805 -9.655 1.00 68.94 90 GLY A N 1
ATOM 674 C CA . GLY A 1 90 ? -2.343 4.866 -10.001 1.00 68.94 90 GLY A CA 1
ATOM 675 C C . GLY A 1 90 ? -0.917 4.378 -10.260 1.00 68.94 90 GLY A C 1
ATOM 676 O O . GLY A 1 90 ? -0.003 5.186 -10.172 1.00 68.94 90 GLY A O 1
ATOM 677 N N . GLY A 1 91 ? -0.735 3.095 -10.598 1.00 57.84 91 GLY A N 1
ATOM 678 C CA . GLY A 1 91 ? 0.556 2.400 -10.689 1.00 57.84 91 GLY A CA 1
ATOM 679 C C . GLY A 1 91 ? 1.536 2.812 -11.792 1.00 57.84 91 GLY A C 1
ATOM 680 O O . GLY A 1 91 ? 2.377 2.017 -12.199 1.00 57.84 91 GLY A O 1
ATOM 681 N N . GLN A 1 92 ? 1.440 4.044 -12.272 1.00 63.06 92 GLN A N 1
ATOM 682 C CA . GLN A 1 92 ? 2.470 4.702 -13.059 1.00 63.06 92 GLN A CA 1
ATOM 683 C C . GLN A 1 92 ? 2.823 5.961 -12.282 1.00 63.06 92 GLN A C 1
ATOM 685 O O . GLN A 1 92 ? 1.902 6.707 -11.951 1.00 63.06 92 GLN A O 1
ATOM 690 N N . ASN A 1 93 ? 4.111 6.193 -11.998 1.00 57.81 93 ASN A N 1
ATOM 691 C CA . ASN A 1 93 ? 4.593 7.452 -11.424 1.00 57.81 93 ASN A CA 1
ATOM 692 C C . ASN A 1 93 ? 4.014 8.611 -12.240 1.00 57.81 93 ASN A C 1
ATOM 694 O O . ASN A 1 93 ? 4.515 8.957 -13.312 1.00 57.81 93 ASN A O 1
ATOM 698 N N . ARG A 1 94 ? 2.904 9.177 -11.764 1.00 57.16 94 ARG A N 1
ATOM 699 C CA . ARG A 1 94 ? 2.278 10.318 -12.408 1.00 57.16 94 ARG A CA 1
ATOM 700 C C . ARG A 1 94 ? 3.174 11.489 -12.064 1.00 57.16 94 ARG A C 1
ATOM 702 O O . ARG A 1 94 ? 3.311 11.817 -10.890 1.00 57.16 94 ARG A O 1
ATOM 709 N N . MET A 1 95 ? 3.807 12.081 -13.074 1.00 56.38 95 MET A N 1
ATOM 710 C CA . MET A 1 95 ? 4.597 13.297 -12.891 1.00 56.38 95 MET A CA 1
ATOM 711 C C . MET A 1 95 ? 3.745 14.333 -12.138 1.00 56.38 95 MET A C 1
ATOM 713 O O . MET A 1 95 ? 2.681 14.723 -12.618 1.00 56.38 95 MET A O 1
ATOM 717 N N . GLY A 1 96 ? 4.171 14.715 -10.930 1.00 59.38 96 GLY A N 1
ATOM 718 C CA . GLY A 1 96 ? 3.424 15.593 -10.025 1.00 59.38 96 GLY A CA 1
ATOM 719 C C . GLY A 1 96 ? 3.614 15.233 -8.545 1.00 59.38 96 GLY A C 1
ATOM 720 O O . GLY A 1 96 ? 4.415 14.371 -8.200 1.00 59.38 96 GLY A O 1
ATOM 721 N N . ASN A 1 97 ? 2.854 15.881 -7.658 1.00 63.25 97 ASN A N 1
ATOM 722 C CA . ASN A 1 97 ? 2.974 15.755 -6.193 1.00 63.25 97 ASN A CA 1
ATOM 723 C C . ASN A 1 97 ? 2.336 14.476 -5.606 1.00 63.25 97 ASN A C 1
ATOM 725 O O . ASN A 1 97 ? 1.855 14.497 -4.471 1.00 63.25 97 ASN A O 1
ATOM 729 N N . ASN A 1 98 ? 2.263 13.387 -6.373 1.00 71.69 98 ASN A N 1
ATOM 730 C CA . ASN A 1 98 ? 1.615 12.155 -5.932 1.00 71.69 98 ASN A CA 1
ATOM 731 C C . ASN A 1 98 ? 2.586 10.973 -6.010 1.00 71.69 98 ASN A C 1
ATOM 733 O O . ASN A 1 98 ? 2.889 10.485 -7.096 1.00 71.69 98 ASN A O 1
ATOM 737 N N . TYR A 1 99 ? 3.048 10.519 -4.848 1.00 82.19 99 TYR A N 1
ATOM 738 C CA . TYR A 1 99 ? 3.848 9.308 -4.681 1.00 82.19 99 TYR A CA 1
ATOM 739 C C . TYR A 1 99 ? 3.010 8.244 -3.976 1.00 82.19 99 TYR A C 1
ATOM 741 O O . TYR A 1 99 ? 2.347 8.525 -2.977 1.00 82.19 99 TYR A O 1
ATOM 749 N N . ILE A 1 100 ? 3.060 7.022 -4.501 1.00 86.81 100 ILE A N 1
ATOM 750 C CA . ILE A 1 100 ? 2.432 5.840 -3.914 1.00 86.81 100 ILE A CA 1
ATOM 751 C C . ILE A 1 100 ? 3.494 4.735 -3.922 1.00 86.81 100 ILE A C 1
ATOM 753 O O . ILE A 1 100 ? 3.953 4.373 -5.004 1.00 86.81 100 ILE A O 1
ATOM 757 N N . PRO A 1 101 ? 3.902 4.184 -2.768 1.00 87.44 101 PRO A N 1
ATOM 758 C CA . PRO A 1 101 ? 4.867 3.093 -2.747 1.00 87.44 101 PRO A CA 1
ATOM 759 C C . PRO A 1 101 ? 4.222 1.789 -3.232 1.00 87.44 101 PRO A C 1
ATOM 761 O O . PRO A 1 101 ? 3.156 1.389 -2.756 1.00 87.44 101 PRO A O 1
ATOM 764 N N . GLN A 1 102 ? 4.880 1.102 -4.164 1.00 87.56 102 GLN A N 1
ATOM 765 C CA . GLN A 1 102 ? 4.368 -0.108 -4.819 1.00 87.56 102 GLN A CA 1
ATOM 766 C C . GLN A 1 102 ? 5.313 -1.302 -4.589 1.00 87.56 102 GLN A C 1
ATOM 768 O O . GLN A 1 102 ? 5.987 -1.745 -5.522 1.00 87.56 102 GLN A O 1
ATOM 773 N N . PRO A 1 103 ? 5.414 -1.819 -3.350 1.00 87.44 103 PRO A N 1
ATOM 774 C CA . PRO A 1 103 ? 6.319 -2.920 -3.046 1.00 87.44 103 PRO A CA 1
ATOM 775 C C . PRO A 1 103 ? 5.957 -4.171 -3.858 1.00 87.44 103 PRO A C 1
ATOM 777 O O . PRO A 1 103 ? 4.789 -4.536 -3.983 1.00 87.44 103 PRO A O 1
ATOM 780 N N . GLY A 1 104 ? 6.970 -4.840 -4.408 1.00 82.94 104 GLY A N 1
ATOM 781 C CA . GLY A 1 104 ? 6.792 -6.030 -5.247 1.00 82.94 104 GLY A CA 1
ATOM 782 C C . GLY A 1 104 ? 6.427 -5.746 -6.709 1.00 82.94 104 GLY A C 1
ATOM 783 O O . GLY A 1 104 ? 6.205 -6.696 -7.456 1.00 82.94 104 GLY A O 1
ATOM 784 N N . ILE A 1 105 ? 6.391 -4.475 -7.132 1.00 82.75 105 ILE A N 1
ATOM 785 C CA . ILE A 1 105 ? 6.258 -4.077 -8.538 1.00 82.75 105 ILE A CA 1
ATOM 786 C C . ILE A 1 105 ? 7.591 -3.551 -9.064 1.00 82.75 105 ILE A C 1
ATOM 788 O O . ILE A 1 105 ? 8.264 -2.745 -8.419 1.00 82.75 105 ILE A O 1
ATOM 792 N N . TYR A 1 106 ? 7.946 -3.998 -10.267 1.00 81.38 106 TYR A N 1
ATOM 793 C CA . TYR A 1 106 ? 9.222 -3.696 -10.898 1.00 81.38 106 TYR A CA 1
ATOM 794 C C . TYR A 1 106 ? 9.016 -3.200 -12.334 1.00 81.38 106 TYR A C 1
ATOM 796 O O . TYR A 1 106 ? 8.199 -3.744 -13.080 1.00 81.38 106 TYR A O 1
ATOM 804 N N . TRP A 1 107 ? 9.772 -2.175 -12.723 1.00 77.12 107 TRP A N 1
ATOM 805 C CA . TRP A 1 107 ? 10.019 -1.832 -14.114 1.00 77.12 107 TRP A CA 1
ATOM 806 C C . TRP A 1 107 ? 10.830 -2.944 -14.758 1.00 77.12 107 TRP A C 1
ATOM 808 O O . TRP A 1 107 ? 11.927 -3.270 -14.297 1.00 77.12 107 TRP A O 1
ATOM 818 N N . LEU A 1 108 ? 10.292 -3.485 -15.846 1.00 73.00 108 LEU A N 1
ATOM 819 C CA . LEU A 1 108 ? 11.017 -4.438 -16.664 1.00 73.00 108 LEU A CA 1
ATOM 820 C C . LEU A 1 108 ? 12.287 -3.783 -17.198 1.00 73.00 108 LEU A C 1
ATOM 822 O O . LEU A 1 108 ? 12.243 -2.712 -17.805 1.00 73.00 108 LEU A O 1
ATOM 826 N N . ASN A 1 109 ? 13.400 -4.468 -17.005 1.00 71.56 109 ASN A N 1
ATOM 827 C CA . ASN A 1 109 ? 14.682 -4.080 -17.553 1.00 71.56 109 ASN A CA 1
ATOM 828 C C . ASN A 1 109 ? 15.218 -5.213 -18.423 1.00 71.56 109 ASN A C 1
ATOM 830 O O . ASN A 1 109 ? 16.237 -5.833 -18.123 1.00 71.56 109 ASN A O 1
ATOM 834 N N . ASP A 1 110 ? 14.480 -5.500 -19.492 1.00 65.31 110 ASP A N 1
ATOM 835 C CA . ASP A 1 110 ? 14.916 -6.440 -20.505 1.00 65.31 110 ASP A CA 1
ATOM 836 C C . ASP A 1 110 ? 15.441 -5.678 -21.725 1.00 65.31 110 ASP A C 1
ATOM 838 O O . ASP A 1 110 ? 14.726 -4.897 -22.352 1.00 65.31 110 ASP A O 1
ATOM 842 N N . GLY A 1 111 ? 16.721 -5.884 -22.034 1.00 55.97 111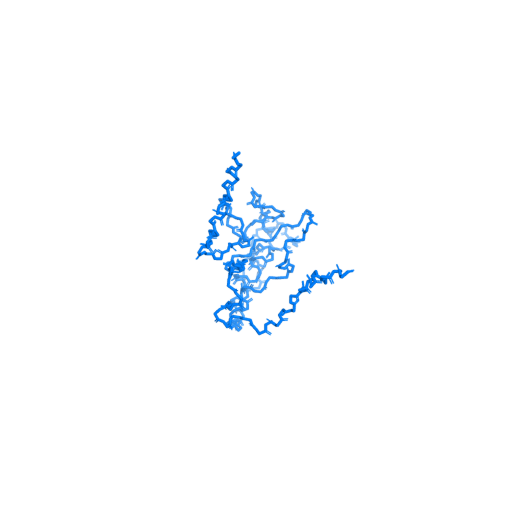 GLY A N 1
ATOM 843 C CA . GLY A 1 111 ? 17.342 -5.401 -23.268 1.00 55.97 111 GLY A CA 1
ATOM 844 C C . GLY A 1 111 ? 17.131 -6.346 -24.453 1.00 55.97 111 GLY A C 1
ATOM 845 O O . GLY A 1 111 ? 17.618 -6.066 -25.547 1.00 55.97 111 GLY A O 1
ATOM 846 N N . SER A 1 112 ? 16.463 -7.480 -24.242 1.00 54.78 112 SER A N 1
ATOM 847 C CA . SER A 1 112 ? 16.144 -8.462 -25.264 1.00 54.78 112 SER A CA 1
ATOM 848 C C . SER A 1 112 ? 14.737 -8.222 -25.825 1.00 54.78 112 SER A C 1
ATOM 850 O O . SER A 1 112 ? 13.809 -7.834 -25.127 1.00 54.78 112 SER A O 1
ATOM 852 N N . ILE A 1 113 ? 14.556 -8.482 -27.119 1.00 53.62 113 ILE A N 1
ATOM 853 C CA . ILE A 1 113 ? 13.244 -8.451 -27.792 1.00 53.62 113 ILE A CA 1
ATOM 854 C C . ILE A 1 113 ? 12.289 -9.550 -27.263 1.00 53.62 113 ILE A C 1
ATOM 856 O O . ILE A 1 113 ? 11.110 -9.574 -27.606 1.00 53.62 113 ILE A O 1
ATOM 860 N N . ASN A 1 114 ? 12.782 -10.449 -26.403 1.00 52.38 114 ASN A N 1
ATOM 861 C CA . ASN A 1 114 ? 12.084 -11.627 -25.908 1.00 52.38 114 ASN A CA 1
ATOM 862 C C . ASN A 1 114 ? 12.148 -11.672 -24.376 1.00 52.38 114 ASN A C 1
ATOM 864 O O . ASN A 1 114 ? 12.915 -12.454 -23.823 1.00 52.38 114 ASN A O 1
ATOM 868 N N . ALA A 1 115 ? 11.318 -10.876 -23.700 1.00 56.09 115 ALA A N 1
ATOM 869 C CA . ALA A 1 115 ? 11.219 -10.821 -22.237 1.00 56.09 115 ALA A CA 1
ATOM 870 C C . ALA A 1 115 ? 10.645 -12.094 -21.601 1.00 56.09 115 ALA A C 1
ATOM 872 O O . ALA A 1 115 ? 9.596 -12.049 -20.962 1.00 56.09 115 ALA A O 1
ATOM 873 N N . ASP A 1 116 ? 11.302 -13.238 -21.813 1.00 55.34 116 ASP A N 1
ATOM 874 C CA . ASP A 1 116 ? 10.997 -14.567 -21.268 1.00 55.34 116 ASP A CA 1
ATOM 875 C C . ASP A 1 116 ? 9.502 -14.944 -21.329 1.00 55.34 116 ASP A C 1
ATOM 877 O O . ASP A 1 116 ? 8.969 -15.625 -20.455 1.00 55.34 116 ASP A O 1
ATOM 881 N N . GLY A 1 117 ? 8.779 -14.469 -22.350 1.00 54.28 117 GLY A N 1
ATOM 882 C CA . GLY A 1 117 ? 7.339 -14.707 -22.487 1.00 54.28 117 GLY A CA 1
ATOM 883 C C . GLY A 1 117 ? 6.459 -14.018 -21.431 1.00 54.28 117 GLY A C 1
ATOM 884 O O . GLY A 1 117 ? 5.278 -14.347 -21.330 1.00 54.28 117 GLY A O 1
ATOM 885 N N . LYS A 1 118 ? 6.981 -13.048 -20.663 1.00 56.09 118 LYS A N 1
ATOM 886 C CA . LYS A 1 118 ? 6.213 -12.268 -19.670 1.00 56.09 118 LYS A CA 1
ATOM 887 C C . LYS A 1 118 ? 5.111 -11.406 -20.300 1.00 56.09 118 LYS A C 1
ATOM 889 O O . LYS A 1 118 ? 4.155 -11.055 -19.608 1.00 56.09 118 LYS A O 1
ATOM 894 N N . TYR A 1 119 ? 5.210 -11.080 -21.592 1.00 58.72 119 TYR A N 1
ATOM 895 C CA . TYR A 1 119 ? 4.213 -10.282 -22.313 1.00 58.72 119 TYR A CA 1
ATOM 896 C C . TYR A 1 119 ? 4.043 -10.774 -23.756 1.00 58.72 119 TYR A C 1
ATOM 898 O O . TYR A 1 119 ? 5.023 -11.018 -24.451 1.00 58.72 119 TYR A O 1
ATOM 906 N N . ASN A 1 120 ? 2.798 -10.819 -24.241 1.00 53.28 120 ASN A N 1
ATOM 907 C CA . ASN A 1 120 ? 2.463 -11.017 -25.659 1.00 53.28 120 ASN A CA 1
ATOM 908 C C . ASN A 1 120 ? 2.327 -9.665 -26.384 1.00 53.28 120 ASN A C 1
ATOM 910 O O . ASN A 1 120 ? 1.321 -9.404 -27.045 1.00 53.28 120 ASN A O 1
ATOM 914 N N . ILE A 1 121 ? 3.292 -8.760 -26.207 1.00 56.47 121 ILE A N 1
ATOM 915 C CA . ILE A 1 121 ? 3.254 -7.434 -26.836 1.00 56.47 121 ILE A CA 1
ATOM 916 C C . ILE A 1 121 ? 4.072 -7.498 -28.124 1.00 56.47 121 ILE A C 1
ATOM 918 O O . ILE A 1 121 ? 5.278 -7.720 -28.090 1.00 56.47 121 ILE A O 1
ATOM 922 N N . LYS A 1 122 ? 3.413 -7.309 -29.272 1.00 50.06 122 LYS A N 1
ATOM 923 C CA . LYS A 1 122 ? 4.093 -7.149 -30.562 1.00 50.06 122 LYS A CA 1
ATOM 924 C C . LYS A 1 122 ? 4.461 -5.680 -30.735 1.00 50.06 122 LYS A C 1
ATOM 926 O O . LYS A 1 122 ? 3.568 -4.841 -30.830 1.00 50.06 122 LYS A O 1
ATOM 931 N N . MET A 1 123 ? 5.753 -5.376 -30.780 1.00 50.66 123 MET A N 1
ATOM 932 C CA . MET A 1 123 ? 6.243 -4.057 -31.178 1.00 50.66 123 MET A CA 1
ATOM 933 C C . MET A 1 123 ? 6.537 -4.074 -32.682 1.00 50.66 123 MET A C 1
ATOM 935 O O . MET A 1 123 ? 6.954 -5.096 -33.222 1.00 50.66 123 MET A O 1
ATOM 939 N N . THR A 1 124 ? 6.245 -2.977 -33.380 1.00 48.88 124 THR A N 1
ATOM 940 C CA . THR A 1 124 ? 6.710 -2.774 -34.758 1.00 48.88 124 THR A CA 1
ATOM 941 C C . THR A 1 124 ? 7.784 -1.708 -34.701 1.00 48.88 124 THR A C 1
ATOM 943 O O . THR A 1 124 ? 7.498 -0.575 -34.311 1.00 48.88 124 THR A O 1
ATOM 946 N N . ASP A 1 125 ? 9.006 -2.071 -35.062 1.00 53.78 125 ASP A N 1
ATOM 947 C CA . ASP A 1 125 ? 10.102 -1.117 -35.140 1.00 53.78 125 ASP A CA 1
ATOM 948 C C . ASP A 1 125 ? 9.937 -0.311 -36.433 1.00 53.78 125 ASP A C 1
ATOM 950 O O . ASP A 1 125 ? 9.716 -0.878 -37.508 1.00 53.78 125 ASP A O 1
ATOM 954 N N . TYR A 1 126 ? 10.023 1.020 -36.358 1.00 47.78 126 TYR A N 1
ATOM 955 C CA . TYR A 1 126 ? 10.096 1.843 -37.564 1.00 47.78 126 TYR A CA 1
ATOM 956 C C . TYR A 1 126 ? 11.516 1.736 -38.124 1.00 47.78 126 TYR A C 1
ATOM 958 O O . TYR A 1 126 ? 12.397 2.524 -37.775 1.00 47.78 126 TYR A O 1
ATOM 966 N N . ASN A 1 127 ? 11.753 0.746 -38.985 1.00 50.19 127 ASN A N 1
ATOM 967 C CA . ASN A 1 127 ? 12.928 0.753 -39.845 1.00 50.19 127 ASN A CA 1
ATOM 968 C C . ASN A 1 127 ? 12.769 1.925 -40.816 1.00 50.19 127 ASN A C 1
ATOM 970 O O . ASN A 1 127 ? 12.058 1.830 -41.814 1.00 50.19 127 ASN A O 1
ATOM 974 N N . HIS A 1 128 ? 13.403 3.058 -40.514 1.00 47.72 128 HIS A N 1
ATOM 975 C CA . HIS A 1 128 ? 13.614 4.088 -41.519 1.00 47.72 128 HIS A CA 1
ATOM 976 C C . HIS A 1 128 ? 14.654 3.543 -42.499 1.00 47.72 128 HIS A C 1
ATOM 978 O O . HIS A 1 128 ? 15.857 3.710 -42.298 1.00 47.72 128 HIS A O 1
ATOM 984 N N . GLU A 1 129 ? 14.187 2.834 -43.526 1.00 51.75 129 GLU A N 1
ATOM 985 C CA . GLU A 1 129 ? 14.999 2.520 -44.694 1.00 51.75 129 GLU A CA 1
ATOM 986 C C . GLU A 1 129 ? 15.486 3.853 -45.266 1.00 51.75 129 GLU A C 1
ATOM 988 O O . GLU A 1 129 ? 14.720 4.642 -45.824 1.00 51.75 129 GLU A O 1
ATOM 993 N N . VAL A 1 130 ? 16.770 4.148 -45.060 1.00 51.22 130 VAL A N 1
ATOM 994 C CA . VAL A 1 130 ? 17.441 5.218 -45.786 1.00 51.22 130 VAL A CA 1
ATOM 995 C C . VAL A 1 130 ? 17.513 4.727 -47.223 1.00 51.22 130 VAL A C 1
ATOM 997 O O . VAL A 1 130 ? 18.410 3.975 -47.581 1.00 51.22 130 VAL A O 1
ATOM 1000 N N . GLY A 1 131 ? 16.502 5.084 -48.014 1.00 42.66 131 GLY A N 1
ATOM 1001 C CA . GLY A 1 131 ? 16.496 4.817 -49.440 1.00 42.66 131 GLY A CA 1
ATOM 1002 C C . GLY A 1 131 ? 17.738 5.440 -50.063 1.00 42.66 131 GLY A C 1
ATOM 1003 O O . GLY A 1 131 ? 17.935 6.657 -49.970 1.00 42.66 131 GLY A O 1
ATOM 1004 N N . ASP A 1 132 ? 18.564 4.595 -50.676 1.00 49.78 132 ASP A N 1
ATOM 1005 C CA . ASP A 1 132 ? 19.616 5.015 -51.588 1.00 49.78 132 ASP A CA 1
ATOM 1006 C C . ASP A 1 132 ? 18.979 5.901 -52.662 1.00 49.78 132 ASP A C 1
ATOM 1008 O O . ASP A 1 132 ? 18.188 5.458 -53.498 1.00 49.78 132 ASP A O 1
ATOM 1012 N N . LYS A 1 133 ? 19.284 7.197 -52.601 1.00 40.97 133 LYS A N 1
ATOM 1013 C CA . LYS A 1 133 ? 18.971 8.123 -53.682 1.00 40.97 133 LYS A CA 1
ATOM 1014 C C . LYS A 1 133 ? 20.037 7.925 -54.754 1.00 40.97 133 LYS A C 1
ATOM 1016 O O . LYS A 1 133 ? 21.187 8.309 -54.543 1.00 40.97 133 LYS A O 1
ATOM 1021 N N . HIS A 1 134 ? 19.632 7.277 -55.844 1.00 38.41 134 HIS A N 1
ATOM 1022 C CA . HIS A 1 134 ? 20.328 7.286 -57.131 1.00 38.41 134 HIS A CA 1
ATOM 1023 C C . HIS A 1 134 ? 20.542 8.711 -57.652 1.00 38.41 134 HIS A C 1
ATOM 1025 O O . HIS A 1 134 ? 19.663 9.572 -57.402 1.00 38.41 134 HIS A O 1
#